Protein AF-F8GJH0-F1 (afdb_monomer_lite)

Structure (mmCIF, N/CA/C/O backbone):
data_AF-F8GJH0-F1
#
_entry.id   AF-F8GJH0-F1
#
loop_
_atom_site.group_PDB
_atom_site.id
_atom_site.type_symbol
_atom_site.label_atom_id
_atom_site.label_alt_id
_atom_site.label_comp_id
_atom_site.label_asym_id
_atom_site.label_entity_id
_atom_site.label_seq_id
_atom_site.pdbx_PDB_ins_code
_atom_site.Cartn_x
_atom_site.Cartn_y
_atom_site.Cartn_z
_atom_site.occupancy
_atom_site.B_iso_or_equiv
_atom_site.auth_seq_id
_atom_site.auth_comp_id
_atom_site.auth_asym_id
_atom_site.auth_atom_id
_atom_site.pdbx_PDB_model_num
ATOM 1 N N . MET A 1 1 ? 33.655 7.770 -16.791 1.00 30.62 1 MET A N 1
ATOM 2 C CA . MET A 1 1 ? 32.862 6.689 -17.412 1.00 30.62 1 MET A CA 1
ATOM 3 C C . MET A 1 1 ? 32.419 5.791 -16.265 1.00 30.62 1 MET A C 1
ATOM 5 O O . MET A 1 1 ? 33.237 5.040 -15.758 1.00 30.62 1 MET A O 1
ATOM 9 N N . ILE A 1 2 ? 31.216 6.012 -15.728 1.00 31.22 2 ILE A N 1
ATOM 10 C CA . ILE A 1 2 ? 30.712 5.268 -14.564 1.00 31.22 2 ILE A CA 1
ATOM 11 C C . ILE A 1 2 ? 30.159 3.948 -15.093 1.00 31.22 2 ILE A C 1
ATOM 13 O O . ILE A 1 2 ? 29.339 3.955 -16.011 1.00 31.22 2 ILE A O 1
ATOM 17 N N . ALA A 1 3 ? 30.666 2.833 -14.568 1.00 32.66 3 ALA A N 1
ATOM 18 C CA . ALA A 1 3 ? 30.132 1.514 -14.852 1.00 32.66 3 ALA A CA 1
ATOM 19 C C . ALA A 1 3 ? 28.667 1.492 -14.405 1.00 32.66 3 ALA A C 1
ATOM 21 O O . ALA A 1 3 ? 28.375 1.649 -13.223 1.00 32.66 3 ALA A O 1
ATOM 22 N N . THR A 1 4 ? 27.743 1.353 -15.352 1.00 44.09 4 THR A N 1
ATOM 23 C CA . THR A 1 4 ? 26.370 0.977 -15.036 1.00 44.09 4 THR A CA 1
ATOM 24 C C . THR A 1 4 ? 26.428 -0.387 -14.369 1.00 44.09 4 THR A C 1
ATOM 26 O O . THR A 1 4 ? 26.876 -1.358 -14.980 1.00 44.09 4 THR A O 1
ATOM 29 N N . ASP A 1 5 ? 26.041 -0.434 -13.099 1.00 51.56 5 ASP A N 1
ATOM 30 C CA . ASP A 1 5 ? 25.948 -1.665 -12.331 1.00 51.56 5 ASP A CA 1
ATOM 31 C C . ASP A 1 5 ? 24.923 -2.566 -13.036 1.00 51.56 5 ASP A C 1
ATOM 33 O O . ASP A 1 5 ? 23.717 -2.288 -13.031 1.00 51.56 5 ASP A O 1
ATOM 37 N N . LYS A 1 6 ? 25.421 -3.564 -13.780 1.00 57.12 6 LYS A N 1
ATOM 38 C CA . LYS A 1 6 ? 24.658 -4.324 -14.792 1.00 57.12 6 LYS A CA 1
ATOM 39 C C . LYS A 1 6 ? 23.504 -5.143 -14.207 1.00 57.12 6 LYS A C 1
ATOM 41 O O . LYS A 1 6 ? 22.675 -5.631 -14.970 1.00 57.12 6 LYS A O 1
ATOM 46 N N . ASP A 1 7 ? 23.433 -5.232 -12.882 1.00 67.06 7 ASP A N 1
ATOM 47 C CA . ASP A 1 7 ? 22.430 -5.999 -12.149 1.00 67.06 7 ASP A CA 1
ATOM 48 C C . ASP A 1 7 ? 21.400 -5.125 -11.422 1.00 67.06 7 ASP A C 1
ATOM 50 O O . ASP A 1 7 ? 20.503 -5.658 -10.758 1.00 67.06 7 ASP A O 1
ATOM 54 N N . SER A 1 8 ? 21.495 -3.798 -11.559 1.00 72.44 8 SER A N 1
ATOM 55 C CA . SER A 1 8 ? 20.477 -2.886 -11.042 1.00 72.44 8 SER A CA 1
ATOM 56 C C . SER A 1 8 ? 19.170 -3.022 -11.827 1.00 72.44 8 SER A C 1
ATOM 58 O O . SER A 1 8 ? 19.161 -3.220 -13.044 1.00 72.44 8 SER A O 1
ATOM 60 N N . TRP A 1 9 ? 18.040 -2.947 -11.129 1.00 76.75 9 TRP A N 1
ATOM 61 C CA . TRP A 1 9 ? 16.724 -2.980 -11.754 1.00 76.75 9 TRP A CA 1
ATOM 62 C C . TRP A 1 9 ? 15.833 -1.857 -11.246 1.00 76.75 9 TRP A C 1
ATOM 64 O O . TRP A 1 9 ? 15.929 -1.400 -10.105 1.00 76.75 9 TRP A O 1
ATOM 74 N N . PHE A 1 10 ? 14.946 -1.434 -12.143 1.00 74.25 10 PHE A N 1
ATOM 75 C CA . PHE A 1 10 ? 14.013 -0.348 -11.931 1.00 74.25 10 PHE A CA 1
ATOM 76 C C . PHE A 1 10 ? 12.571 -0.868 -11.945 1.00 74.25 10 PHE A C 1
ATOM 78 O O . PHE A 1 10 ? 12.231 -1.712 -12.786 1.00 74.25 10 PHE A O 1
ATOM 85 N N . PRO A 1 11 ? 11.714 -0.368 -11.045 1.00 70.31 11 PRO A N 1
ATOM 86 C CA . PRO A 1 11 ? 10.294 -0.648 -11.078 1.00 70.31 11 PRO A CA 1
ATOM 87 C C . PRO A 1 11 ? 9.606 -0.169 -12.358 1.00 70.31 11 PRO A C 1
ATOM 89 O O . PRO A 1 11 ? 9.394 1.023 -12.558 1.00 70.31 11 PRO A O 1
ATOM 92 N N . GLY A 1 12 ? 9.217 -1.100 -13.231 1.00 74.81 12 GLY A N 1
ATOM 93 C CA . GLY A 1 12 ? 8.462 -0.781 -14.445 1.00 74.81 12 GLY A CA 1
ATOM 94 C C . GLY A 1 12 ? 6.994 -0.483 -14.143 1.00 74.81 12 GLY A C 1
ATOM 95 O O . GLY A 1 12 ? 6.140 -1.281 -14.503 1.00 74.81 12 GLY A O 1
ATOM 96 N N . PHE A 1 13 ? 6.686 0.611 -13.446 1.00 75.56 13 PHE A N 1
ATOM 97 C CA . PHE A 1 13 ? 5.300 0.965 -13.108 1.00 75.56 13 PHE A CA 1
ATOM 98 C C . PHE A 1 13 ? 4.461 1.342 -14.332 1.00 75.56 13 PHE A C 1
ATOM 100 O O . PHE A 1 13 ? 3.252 1.121 -14.345 1.00 75.56 13 PHE A O 1
ATOM 107 N N . GLU A 1 14 ? 5.112 1.891 -15.352 1.00 72.25 14 GLU A N 1
ATOM 108 C CA . GLU A 1 14 ? 4.471 2.374 -16.567 1.00 72.25 14 GLU A CA 1
ATOM 109 C C . GLU A 1 14 ? 3.838 1.242 -17.377 1.00 72.25 14 GLU A C 1
ATOM 111 O O . GLU A 1 14 ? 4.368 0.131 -17.447 1.00 72.25 14 GLU A O 1
ATOM 116 N N . PHE A 1 15 ? 2.728 1.560 -18.049 1.00 69.31 15 PHE A N 1
ATOM 117 C CA . PHE A 1 15 ? 2.056 0.673 -19.006 1.00 69.31 15 PHE A CA 1
ATOM 118 C C . PHE A 1 15 ? 1.588 -0.673 -18.421 1.00 69.31 15 PHE A C 1
ATOM 120 O O . PHE A 1 15 ? 1.336 -1.619 -19.168 1.00 69.31 15 PHE A O 1
ATOM 127 N N . GLN A 1 16 ? 1.455 -0.760 -17.094 1.00 74.50 16 GLN A N 1
ATOM 128 C CA . GLN A 1 16 ? 0.965 -1.938 -16.385 1.00 74.50 16 GLN A CA 1
ATOM 129 C C . GLN A 1 16 ? -0.226 -1.583 -15.495 1.00 74.50 16 GLN A C 1
ATOM 131 O O . GLN A 1 16 ? -0.233 -0.556 -14.819 1.00 74.50 16 GLN A O 1
ATOM 136 N N . ASP A 1 17 ? -1.209 -2.479 -15.461 1.00 81.25 17 ASP A N 1
ATOM 137 C CA . ASP A 1 17 ? -2.300 -2.425 -14.492 1.00 81.25 17 ASP A CA 1
ATOM 138 C C . ASP A 1 17 ? -1.810 -2.992 -13.156 1.00 81.25 17 ASP A C 1
ATOM 140 O O . ASP A 1 17 ? -1.402 -4.158 -13.095 1.00 81.25 17 ASP A O 1
ATOM 144 N N . TRP A 1 18 ? -1.902 -2.212 -12.079 1.00 88.12 18 TRP A N 1
ATOM 145 C CA . TRP A 1 18 ? -1.555 -2.663 -10.733 1.00 88.12 18 TRP A CA 1
ATOM 146 C C . TRP A 1 18 ? -2.785 -2.713 -9.833 1.00 88.12 18 TRP A C 1
ATOM 148 O O . TRP A 1 18 ? -3.631 -1.821 -9.844 1.00 88.12 18 TRP A O 1
ATOM 158 N N . PHE A 1 19 ? -2.862 -3.743 -8.995 1.00 91.25 19 PHE A N 1
ATOM 159 C CA . PHE A 1 19 ? -3.868 -3.845 -7.946 1.00 91.25 19 PHE A CA 1
ATOM 160 C C . PHE A 1 19 ? -3.246 -3.625 -6.587 1.00 91.25 19 PHE A C 1
ATOM 162 O O . PHE A 1 19 ? -2.266 -4.277 -6.237 1.00 91.25 19 PHE A O 1
ATOM 169 N N . TYR A 1 20 ? -3.893 -2.778 -5.802 1.00 92.75 20 TYR A N 1
ATOM 170 C CA . TYR A 1 20 ? -3.640 -2.615 -4.386 1.00 92.75 20 TYR A CA 1
ATOM 171 C C . TYR A 1 20 ? -4.645 -3.435 -3.580 1.00 92.75 20 TYR A C 1
ATOM 173 O O . TYR A 1 20 ? -5.852 -3.416 -3.845 1.00 92.75 20 TYR A O 1
ATOM 181 N N . GLN A 1 21 ? -4.157 -4.124 -2.554 1.00 92.81 21 GLN A N 1
ATOM 182 C CA . GLN A 1 21 ? -4.984 -4.693 -1.498 1.00 92.81 21 GLN A CA 1
ATOM 183 C C . GLN A 1 21 ? -4.331 -4.456 -0.148 1.00 92.81 21 GLN A C 1
ATOM 185 O O . GLN A 1 21 ? -3.115 -4.586 -0.018 1.00 92.81 21 GLN A O 1
ATOM 190 N N . SER A 1 22 ? -5.145 -4.188 0.866 1.00 90.06 22 SER A N 1
ATOM 191 C CA . SER A 1 22 ? -4.688 -4.113 2.245 1.00 90.06 22 SER A CA 1
ATOM 192 C C . SER A 1 22 ? -5.583 -4.870 3.206 1.00 90.06 22 SER A C 1
ATOM 194 O O . SER A 1 22 ? -6.766 -5.117 2.952 1.00 90.06 22 SER A O 1
ATOM 196 N N . TYR A 1 23 ? -4.982 -5.246 4.325 1.00 88.00 23 TYR A N 1
ATOM 197 C CA . TYR A 1 23 ? -5.589 -6.009 5.399 1.00 88.00 23 TYR A CA 1
ATOM 198 C C . TYR A 1 23 ? -5.284 -5.311 6.711 1.00 88.00 23 TYR A C 1
ATOM 200 O O . TYR A 1 23 ? -4.155 -4.886 6.922 1.00 88.00 23 TYR A O 1
ATOM 208 N N . LEU A 1 24 ? -6.274 -5.202 7.586 1.00 84.94 24 LEU A N 1
ATOM 209 C CA . LEU A 1 24 ? -6.119 -4.628 8.914 1.00 84.94 24 LEU A CA 1
ATOM 210 C C . LEU A 1 24 ? -6.025 -5.762 9.928 1.00 84.94 24 LEU A C 1
ATOM 212 O O . LEU A 1 24 ? -6.934 -6.594 9.983 1.00 84.94 24 LEU A O 1
ATOM 216 N N . VAL A 1 25 ? -4.949 -5.780 10.711 1.00 83.00 25 VAL A N 1
ATOM 217 C CA . VAL A 1 25 ? -4.801 -6.686 11.854 1.00 83.00 25 VAL A CA 1
ATOM 218 C C . VAL A 1 25 ? -5.525 -6.060 13.045 1.00 83.00 25 VAL A C 1
ATOM 220 O O . VAL A 1 25 ? -5.274 -4.903 13.384 1.00 83.00 25 VAL A O 1
ATOM 223 N N . LEU A 1 26 ? -6.464 -6.801 13.627 1.00 80.88 26 LEU A N 1
ATOM 224 C CA . LEU A 1 26 ? -7.375 -6.352 14.680 1.00 80.88 26 LEU A CA 1
ATOM 225 C C . LEU A 1 26 ? -7.376 -7.371 15.826 1.00 80.88 26 LEU A C 1
ATOM 227 O O . LEU A 1 26 ? -8.372 -8.077 15.988 1.00 80.88 26 LEU A O 1
ATOM 231 N N . PRO A 1 27 ? -6.270 -7.485 16.581 1.00 80.12 27 PRO A N 1
ATOM 232 C CA . PRO A 1 27 ? -6.180 -8.484 17.628 1.00 80.12 27 PRO A CA 1
ATOM 233 C C . PRO A 1 27 ? -7.164 -8.167 18.762 1.00 80.12 27 PRO A C 1
ATOM 235 O O . PRO A 1 27 ? -7.271 -7.010 19.183 1.00 80.12 27 PRO A O 1
ATOM 238 N N . THR A 1 28 ? -7.872 -9.174 19.276 1.00 84.94 28 THR A N 1
ATOM 239 C CA . THR A 1 28 ? -8.573 -9.037 20.567 1.00 84.94 28 THR A CA 1
ATOM 240 C C . THR A 1 28 ? -7.557 -9.022 21.718 1.00 84.94 28 THR A C 1
ATOM 242 O O . THR A 1 28 ? -6.428 -9.475 21.523 1.00 84.94 28 THR A O 1
ATOM 245 N N . PRO A 1 29 ? -7.906 -8.535 22.925 1.00 87.31 29 PRO A N 1
ATOM 246 C CA . PRO A 1 29 ? -7.006 -8.621 24.079 1.00 87.31 29 PRO A CA 1
ATOM 247 C C . PRO A 1 29 ? -6.499 -10.048 24.329 1.00 87.31 29 PRO A C 1
ATOM 249 O O . PRO A 1 29 ? -5.315 -10.251 24.569 1.00 87.31 29 PRO A O 1
ATOM 252 N N . GLU A 1 30 ? -7.370 -11.044 24.163 1.00 91.00 30 GLU A N 1
ATOM 253 C CA . GLU A 1 30 ? -7.012 -12.455 24.302 1.00 91.00 30 GLU A CA 1
ATOM 254 C C . GLU A 1 30 ? -6.018 -12.913 23.226 1.00 91.00 30 GLU A C 1
ATOM 256 O O . GLU A 1 30 ? -5.118 -13.689 23.527 1.00 91.00 30 GLU A O 1
ATOM 261 N N . GLU A 1 31 ? -6.149 -12.428 21.985 1.00 89.81 31 GLU A N 1
ATOM 262 C CA . GLU A 1 31 ? -5.203 -12.725 20.898 1.00 89.81 31 GLU A CA 1
ATOM 263 C C . GLU A 1 31 ? -3.844 -12.030 21.097 1.00 89.81 31 GLU A C 1
ATOM 265 O O . GLU A 1 31 ? -2.825 -12.555 20.650 1.00 89.81 31 GLU A O 1
ATOM 270 N N . VAL A 1 32 ? -3.807 -10.863 21.757 1.00 86.62 32 VAL A N 1
ATOM 271 C CA . VAL A 1 32 ? -2.554 -10.168 22.115 1.00 86.62 32 VAL A CA 1
ATOM 272 C C . VAL A 1 32 ? -1.789 -10.924 23.199 1.00 86.62 32 VAL A C 1
ATOM 274 O O . VAL A 1 32 ? -0.563 -11.012 23.127 1.00 86.62 32 VAL A O 1
ATOM 277 N N . ASP A 1 33 ? -2.504 -11.457 24.189 1.00 91.44 33 ASP A N 1
ATOM 278 C CA . ASP A 1 33 ? -1.914 -12.147 25.339 1.00 91.44 33 ASP A CA 1
ATOM 279 C C . ASP A 1 33 ? -1.540 -13.617 25.044 1.00 91.44 33 ASP A C 1
ATOM 281 O O . ASP A 1 33 ? -0.887 -14.269 25.867 1.00 91.44 33 ASP A O 1
ATOM 285 N N . ASP A 1 34 ? -1.938 -14.161 23.886 1.00 92.75 34 ASP A N 1
ATOM 286 C CA . ASP A 1 34 ? -1.623 -15.537 23.488 1.00 92.75 34 ASP A CA 1
ATOM 287 C C . ASP A 1 34 ? -0.153 -15.696 23.043 1.00 92.75 34 ASP A C 1
ATOM 289 O O . ASP A 1 34 ? 0.594 -14.752 22.772 1.00 92.75 34 ASP A O 1
ATOM 293 N N . LEU A 1 35 ? 0.298 -16.947 22.978 1.00 94.44 35 LEU A N 1
ATOM 294 C CA . LEU A 1 35 ? 1.659 -17.296 22.600 1.00 94.44 35 LEU A CA 1
ATOM 295 C C . LEU A 1 35 ? 1.948 -16.957 21.122 1.00 94.44 35 LEU A C 1
ATOM 297 O O . LEU A 1 35 ? 1.075 -17.087 20.259 1.00 94.44 35 LEU A O 1
ATOM 301 N N . PRO A 1 36 ? 3.205 -16.627 20.773 1.00 93.31 36 PRO A N 1
ATOM 302 C CA . PRO A 1 36 ? 3.605 -16.436 19.382 1.00 93.31 36 PRO A 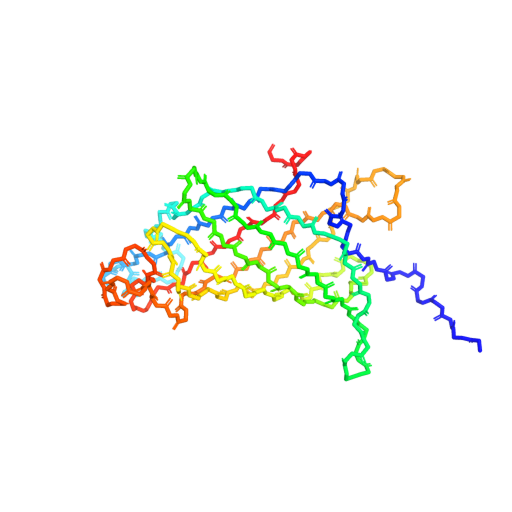CA 1
ATOM 303 C C . PRO A 1 36 ? 3.251 -17.629 18.479 1.00 93.31 36 PRO A C 1
ATOM 305 O O . PRO A 1 36 ? 3.391 -18.790 18.864 1.00 93.31 36 PRO A O 1
ATOM 308 N N . GLY A 1 37 ? 2.838 -17.336 17.243 1.00 89.94 37 GLY A N 1
ATOM 309 C CA . GLY A 1 37 ? 2.435 -18.343 16.251 1.00 89.94 37 GLY A CA 1
ATOM 310 C C . GLY A 1 37 ? 0.947 -18.703 16.279 1.00 89.94 37 GLY A C 1
ATOM 311 O O . GLY A 1 37 ? 0.501 -19.523 15.475 1.00 89.94 37 GLY A O 1
ATOM 312 N N . LYS A 1 38 ? 0.173 -18.087 17.175 1.00 93.06 38 LYS A N 1
ATOM 313 C CA . LYS A 1 38 ? -1.287 -18.180 17.209 1.00 93.06 38 LYS A CA 1
ATOM 314 C C . LYS A 1 38 ? -1.915 -17.263 16.165 1.00 93.06 38 LYS A C 1
ATOM 316 O O . LYS A 1 38 ? -1.297 -16.309 15.693 1.00 93.06 38 LYS A O 1
ATOM 321 N N . ALA A 1 39 ? -3.125 -17.618 15.744 1.00 90.56 39 ALA A N 1
ATOM 322 C CA . ALA A 1 39 ? -3.854 -16.826 14.768 1.00 90.56 39 ALA A CA 1
ATOM 323 C C . ALA A 1 39 ? -4.250 -15.480 15.383 1.00 90.56 39 ALA A C 1
ATOM 325 O O . ALA A 1 39 ? -4.622 -15.419 16.549 1.00 90.56 39 ALA A O 1
ATOM 326 N N . VAL A 1 40 ? -4.194 -14.430 14.569 1.00 87.56 40 VAL A N 1
ATOM 327 C CA . VAL A 1 40 ? -4.698 -13.102 14.916 1.00 87.56 40 VAL A CA 1
ATOM 328 C C . VAL A 1 40 ? -5.763 -12.729 13.904 1.00 87.56 40 VAL A C 1
ATOM 330 O O . VAL A 1 40 ? -5.590 -12.956 12.699 1.00 87.56 40 VAL A O 1
ATOM 333 N N . THR A 1 41 ? -6.856 -12.140 14.378 1.00 86.38 41 THR A N 1
ATOM 334 C CA . THR A 1 41 ? -7.927 -11.694 13.500 1.00 86.38 41 THR A CA 1
ATOM 335 C C . THR A 1 41 ? -7.433 -10.594 12.556 1.00 86.38 41 THR A C 1
ATOM 337 O O . THR A 1 41 ? -6.892 -9.563 12.960 1.00 86.38 41 THR A O 1
ATOM 340 N N . ALA A 1 42 ? -7.651 -10.799 11.257 1.00 86.31 42 ALA A N 1
ATOM 341 C CA . ALA A 1 42 ? -7.386 -9.810 10.224 1.00 86.31 42 ALA A CA 1
ATOM 342 C C . ALA A 1 42 ? -8.574 -9.712 9.265 1.00 86.31 42 ALA A C 1
ATOM 344 O O . ALA A 1 42 ? -9.208 -10.712 8.926 1.00 86.31 42 ALA A O 1
ATOM 345 N N . ARG A 1 43 ? -8.863 -8.501 8.785 1.00 84.88 43 ARG A N 1
ATOM 346 C CA . ARG A 1 43 ? -9.912 -8.258 7.784 1.00 84.88 43 ARG A CA 1
ATOM 347 C C . ARG A 1 43 ? -9.341 -7.573 6.558 1.00 84.88 43 ARG A C 1
ATOM 349 O O . ARG A 1 43 ? -8.461 -6.726 6.678 1.00 84.88 43 ARG A O 1
ATOM 356 N N . LYS A 1 44 ? -9.883 -7.876 5.377 1.00 85.12 44 LYS A N 1
ATOM 357 C CA . LYS A 1 44 ? -9.614 -7.067 4.182 1.00 85.12 44 LYS A CA 1
ATOM 358 C C . LYS A 1 44 ? -10.096 -5.644 4.446 1.00 85.12 44 LYS A C 1
ATOM 360 O O . LYS A 1 44 ? -11.240 -5.452 4.851 1.00 85.12 44 LYS A O 1
ATOM 365 N N . TRP A 1 45 ? -9.211 -4.678 4.252 1.00 83.12 45 TRP A N 1
ATOM 366 C CA . TRP A 1 45 ? -9.475 -3.283 4.571 1.00 83.12 45 TRP A CA 1
ATOM 367 C C . TRP A 1 45 ? -9.812 -2.480 3.326 1.00 83.12 45 TRP A C 1
ATOM 369 O O . TRP A 1 45 ? -10.854 -1.833 3.287 1.00 83.12 45 TRP A O 1
ATOM 379 N N . ALA A 1 46 ? -8.982 -2.580 2.289 1.00 86.19 46 ALA A N 1
ATOM 380 C CA . ALA A 1 46 ? -9.231 -1.897 1.033 1.00 86.19 46 ALA A CA 1
ATOM 381 C C . ALA A 1 46 ? -8.718 -2.705 -0.163 1.00 86.19 46 ALA A C 1
ATOM 383 O O . ALA A 1 46 ? -7.804 -3.526 -0.053 1.00 86.19 46 ALA A O 1
ATOM 384 N N . ARG A 1 47 ? -9.336 -2.476 -1.322 1.00 90.62 47 ARG A N 1
ATOM 385 C CA . ARG A 1 47 ? -8.902 -2.991 -2.621 1.00 90.62 47 ARG A CA 1
ATOM 386 C C . ARG A 1 47 ? -9.143 -1.916 -3.667 1.00 90.62 47 ARG A C 1
ATOM 388 O O . ARG A 1 47 ? -10.243 -1.378 -3.716 1.00 90.62 47 ARG A O 1
ATOM 395 N N . GLY A 1 48 ? -8.143 -1.656 -4.495 1.00 91.88 48 GLY A N 1
ATOM 396 C CA . GLY A 1 48 ? -8.228 -0.646 -5.539 1.00 91.88 48 GLY A CA 1
ATOM 397 C C . GLY A 1 48 ? -7.246 -0.892 -6.674 1.00 91.88 48 GLY A C 1
ATOM 398 O O . GLY A 1 48 ? -6.451 -1.836 -6.645 1.00 91.88 48 GLY A O 1
ATOM 399 N N . GLU A 1 49 ? -7.321 -0.030 -7.671 1.00 93.62 49 GLU A N 1
ATOM 400 C CA . GLU A 1 49 ? -6.383 0.056 -8.779 1.00 93.62 49 GLU A CA 1
ATOM 401 C C . GLU A 1 49 ? -5.306 1.080 -8.430 1.00 93.62 49 GLU A C 1
ATOM 403 O O . GLU A 1 49 ? -5.607 2.198 -8.008 1.00 93.62 49 GLU A O 1
ATOM 408 N N . PHE A 1 50 ? -4.046 0.680 -8.580 1.00 91.75 50 PHE A N 1
ATOM 409 C CA . PHE A 1 50 ? -2.903 1.564 -8.439 1.00 91.75 50 PHE A CA 1
ATOM 410 C C . PHE A 1 50 ? -2.444 1.984 -9.828 1.00 91.75 50 PHE A C 1
ATOM 412 O O . PHE A 1 50 ? -2.040 1.161 -10.645 1.00 91.75 50 PHE A O 1
ATOM 419 N N . ILE A 1 51 ? -2.569 3.271 -10.115 1.00 90.25 51 ILE A N 1
ATOM 420 C CA . ILE A 1 51 ? -2.325 3.825 -11.440 1.00 90.25 51 ILE A CA 1
ATOM 421 C C . ILE A 1 51 ? -1.168 4.797 -11.302 1.00 90.25 51 ILE A C 1
ATOM 423 O O . ILE A 1 51 ? -1.270 5.797 -10.595 1.00 90.25 51 ILE A O 1
ATOM 427 N N . CYS A 1 52 ? -0.069 4.494 -11.974 1.00 84.62 52 CYS A N 1
ATOM 428 C CA . CYS A 1 52 ? 1.185 5.214 -11.837 1.00 84.62 52 CYS A CA 1
ATOM 429 C C . CYS A 1 52 ? 1.566 5.917 -13.130 1.00 84.62 52 CYS A C 1
ATOM 431 O O . CYS A 1 52 ? 1.329 5.396 -14.222 1.00 84.62 52 CYS A O 1
ATOM 433 N N . GLY A 1 53 ? 2.197 7.080 -12.990 1.00 80.69 53 GLY A N 1
ATOM 434 C CA . GLY A 1 53 ? 2.917 7.712 -14.083 1.00 80.69 53 GLY A CA 1
ATOM 435 C C . GLY A 1 53 ? 4.304 7.103 -14.298 1.00 80.69 53 GLY A C 1
ATOM 436 O O . GLY A 1 53 ? 4.645 6.037 -13.775 1.00 80.69 53 GLY A O 1
ATOM 437 N N . GLN A 1 54 ? 5.117 7.836 -15.053 1.00 79.81 54 GLN A N 1
ATOM 438 C CA . GLN A 1 54 ? 6.530 7.538 -15.222 1.00 79.81 54 GLN A CA 1
ATOM 439 C C . GLN A 1 54 ? 7.272 7.693 -13.904 1.00 79.81 54 GLN A C 1
ATOM 441 O O . GLN A 1 54 ? 7.142 8.711 -13.225 1.00 79.81 54 GLN A O 1
ATOM 446 N N . ALA A 1 55 ? 8.072 6.692 -13.554 1.00 80.75 55 ALA A N 1
ATOM 447 C CA . ALA A 1 55 ? 8.999 6.831 -12.451 1.00 80.75 55 ALA A CA 1
ATOM 448 C C . ALA A 1 55 ? 10.301 7.470 -12.963 1.00 80.75 55 ALA A C 1
ATOM 450 O O . ALA A 1 55 ? 10.863 7.063 -13.982 1.00 80.75 55 ALA A O 1
ATOM 451 N N . PHE A 1 56 ? 10.779 8.481 -12.245 1.00 79.38 56 PHE A N 1
ATOM 452 C CA . PHE A 1 56 ? 11.968 9.255 -12.587 1.00 79.38 56 PHE A CA 1
ATOM 453 C C . PHE A 1 56 ? 13.084 8.948 -11.601 1.00 79.38 56 PHE A C 1
ATOM 455 O O . PHE A 1 56 ? 12.834 8.765 -10.409 1.00 79.38 56 PHE A O 1
ATOM 462 N N . ARG A 1 57 ? 14.332 8.917 -12.079 1.00 77.88 57 ARG A N 1
ATOM 463 C CA . ARG A 1 57 ? 15.489 8.762 -11.194 1.00 77.88 57 ARG A CA 1
ATOM 464 C C . ARG A 1 57 ? 15.525 9.934 -10.215 1.00 77.88 57 ARG A C 1
ATOM 466 O O . ARG A 1 57 ? 15.522 11.090 -10.634 1.00 77.88 57 ARG A O 1
ATOM 473 N N . SER A 1 58 ? 15.563 9.628 -8.925 1.00 74.75 58 SER A N 1
ATOM 474 C CA . SER A 1 58 ? 15.744 10.645 -7.899 1.00 74.75 58 SER A CA 1
ATOM 475 C C . SER A 1 58 ? 17.213 11.044 -7.863 1.00 74.75 58 SER A C 1
ATOM 477 O O . SER A 1 58 ? 18.084 10.185 -7.764 1.00 74.75 58 SER A O 1
ATOM 479 N N . THR A 1 59 ? 17.491 12.342 -7.938 1.00 64.75 59 THR A N 1
ATOM 480 C CA . THR A 1 59 ? 18.821 12.911 -7.662 1.00 64.75 59 THR A CA 1
ATOM 481 C C . THR A 1 59 ? 18.880 13.551 -6.276 1.00 64.75 59 THR A C 1
ATOM 483 O O . THR A 1 59 ? 19.815 14.283 -5.964 1.00 64.75 59 THR A O 1
ATOM 486 N N . VAL A 1 60 ? 17.855 13.337 -5.445 1.00 54.94 60 VAL A N 1
ATOM 487 C CA . VAL A 1 60 ? 17.799 13.902 -4.098 1.00 54.94 60 VAL A CA 1
ATOM 488 C C . VAL A 1 60 ? 18.720 13.078 -3.191 1.00 54.94 60 VAL A C 1
ATOM 490 O O . VAL A 1 60 ? 18.509 11.880 -3.014 1.00 54.94 60 VAL A O 1
ATOM 493 N N . ASN A 1 61 ? 19.727 13.741 -2.614 1.00 53.12 61 ASN A N 1
ATOM 494 C CA . ASN A 1 61 ? 20.691 13.223 -1.629 1.00 53.12 61 ASN A CA 1
ATOM 495 C C . ASN A 1 61 ? 21.691 12.148 -2.112 1.00 53.12 61 ASN A C 1
ATOM 497 O O . ASN A 1 61 ? 22.057 11.286 -1.316 1.00 53.12 61 ASN A O 1
ATOM 501 N N . ASP A 1 62 ? 22.145 12.179 -3.373 1.00 53.53 62 ASP A N 1
ATOM 502 C CA . ASP A 1 62 ? 23.173 11.256 -3.918 1.00 53.53 62 ASP A CA 1
ATOM 503 C C . ASP A 1 62 ? 22.858 9.750 -3.756 1.00 53.53 62 ASP A C 1
ATOM 505 O O . ASP A 1 62 ? 23.725 8.892 -3.924 1.00 53.53 62 ASP A O 1
ATOM 509 N N . SER A 1 63 ? 21.604 9.406 -3.456 1.00 59.28 63 SER A N 1
ATOM 510 C CA . SER A 1 63 ? 21.144 8.023 -3.356 1.00 59.28 63 SER A CA 1
ATOM 511 C C . SER A 1 63 ? 20.514 7.579 -4.673 1.00 59.28 63 SER A C 1
ATOM 513 O O . SER A 1 63 ? 19.605 8.236 -5.182 1.00 59.28 63 SER A O 1
ATOM 515 N N . ASP A 1 64 ? 20.981 6.455 -5.215 1.00 74.94 64 ASP A N 1
ATOM 516 C CA . ASP A 1 64 ? 20.395 5.829 -6.398 1.00 74.94 64 ASP A CA 1
ATOM 517 C C . ASP A 1 64 ? 18.970 5.337 -6.088 1.00 74.94 64 ASP A C 1
ATOM 519 O O . ASP A 1 64 ? 18.756 4.310 -5.439 1.00 74.94 64 ASP A O 1
ATOM 523 N N . GLY A 1 65 ? 17.971 6.084 -6.556 1.00 84.75 65 GLY A N 1
ATOM 524 C CA . GLY A 1 65 ? 16.566 5.778 -6.311 1.00 84.75 65 GLY A CA 1
ATOM 525 C C . GLY A 1 65 ? 15.633 6.353 -7.365 1.00 84.75 65 GLY A C 1
ATOM 526 O O . GLY A 1 65 ? 16.057 6.825 -8.423 1.00 84.75 65 GLY A O 1
ATOM 527 N N . TYR A 1 66 ? 14.341 6.314 -7.071 1.00 86.38 66 TYR A N 1
ATOM 528 C CA . TYR A 1 66 ? 13.293 6.814 -7.946 1.00 86.38 66 TYR A CA 1
ATOM 529 C C . TYR A 1 66 ? 12.198 7.525 -7.169 1.00 86.38 66 TYR A C 1
ATOM 531 O O . TYR A 1 66 ? 11.985 7.263 -5.985 1.00 86.38 66 TYR A O 1
ATOM 539 N N . VAL A 1 67 ? 11.496 8.403 -7.874 1.00 89.88 67 VAL A N 1
ATOM 540 C CA . VAL A 1 67 ? 10.227 8.988 -7.452 1.00 89.88 67 VAL A CA 1
ATOM 541 C C . VAL A 1 67 ? 9.171 8.715 -8.511 1.00 89.88 67 VAL A C 1
ATOM 543 O O . VAL A 1 67 ? 9.491 8.651 -9.700 1.00 89.88 67 VAL A O 1
ATOM 546 N N . LEU A 1 68 ? 7.922 8.544 -8.093 1.00 89.25 68 LEU A N 1
ATOM 547 C CA . LEU A 1 68 ? 6.787 8.548 -9.009 1.00 89.25 68 LEU A CA 1
ATOM 548 C C . LEU A 1 68 ? 5.557 9.144 -8.347 1.00 89.25 68 LEU A C 1
ATOM 550 O O . LEU A 1 68 ? 5.365 9.002 -7.141 1.00 89.25 68 LEU A O 1
ATOM 554 N N . ASP A 1 69 ? 4.695 9.716 -9.169 1.00 92.06 69 ASP A N 1
ATOM 555 C CA . ASP A 1 69 ? 3.353 10.090 -8.758 1.00 92.06 69 ASP A CA 1
ATOM 556 C C . ASP A 1 69 ? 2.335 9.131 -9.379 1.00 92.06 69 ASP A C 1
ATOM 558 O O . ASP A 1 69 ? 2.546 8.526 -10.439 1.00 92.06 69 ASP A O 1
ATOM 562 N N . GLY A 1 70 ? 1.214 8.966 -8.695 1.00 92.44 70 GLY A N 1
ATOM 563 C CA . GLY A 1 70 ? 0.146 8.076 -9.100 1.00 92.44 70 GLY A CA 1
ATOM 564 C C . GLY A 1 70 ? -1.135 8.334 -8.327 1.00 92.44 70 GLY A C 1
ATOM 565 O O . GLY A 1 70 ? -1.287 9.327 -7.619 1.00 92.44 70 GLY A O 1
ATOM 566 N N . ARG A 1 71 ? -2.071 7.406 -8.465 1.00 93.62 71 ARG A N 1
ATOM 567 C CA . ARG A 1 71 ? -3.348 7.415 -7.763 1.00 93.62 71 ARG A CA 1
ATOM 568 C C . ARG A 1 71 ? -3.750 6.009 -7.349 1.00 93.62 71 ARG A C 1
ATOM 570 O O . ARG A 1 71 ? -3.457 5.039 -8.050 1.00 93.62 71 ARG A O 1
ATOM 577 N N . LEU A 1 72 ? -4.447 5.910 -6.225 1.00 92.69 72 LEU A N 1
ATOM 578 C CA . LEU A 1 72 ? -5.147 4.706 -5.790 1.00 92.69 72 LEU A CA 1
ATOM 579 C C . LEU A 1 72 ? -6.647 4.948 -5.899 1.00 92.69 72 LEU A C 1
ATOM 581 O O . LEU A 1 72 ? -7.185 5.763 -5.155 1.00 92.69 72 LEU A O 1
ATOM 585 N N . SER A 1 73 ? -7.308 4.227 -6.801 1.00 92.62 73 SER A N 1
ATOM 586 C CA . SER A 1 73 ? -8.755 4.314 -7.013 1.00 92.62 73 SER A CA 1
ATOM 587 C C . SER A 1 73 ? -9.440 3.067 -6.460 1.00 92.62 73 SER A C 1
ATOM 589 O O . SER A 1 73 ? -9.099 1.950 -6.846 1.00 92.62 73 SER A O 1
ATOM 591 N N . PHE A 1 74 ? -10.383 3.229 -5.531 1.00 89.12 74 PHE A N 1
ATOM 592 C CA . PHE A 1 74 ? -11.026 2.098 -4.843 1.00 89.12 74 PHE A CA 1
ATOM 593 C C . PHE A 1 74 ? -12.423 1.813 -5.392 1.00 89.12 74 PHE A C 1
ATOM 595 O O . PHE A 1 74 ? -12.754 0.683 -5.745 1.00 89.12 74 PHE A O 1
ATOM 602 N N . PHE A 1 75 ? -13.246 2.853 -5.443 1.00 84.62 75 PHE A N 1
ATOM 603 C CA . PHE A 1 75 ? -14.596 2.864 -5.991 1.00 84.62 75 PHE A CA 1
ATOM 604 C C . PHE A 1 75 ? -14.953 4.313 -6.353 1.00 84.62 75 PHE A C 1
ATOM 606 O O . PHE A 1 75 ? -14.247 5.227 -5.920 1.00 84.62 75 PHE A O 1
ATOM 613 N N . PRO A 1 76 ? -16.014 4.556 -7.146 1.00 86.50 76 PRO A N 1
ATOM 614 C CA . PRO A 1 76 ? -16.370 5.912 -7.555 1.00 86.50 76 PRO A CA 1
ATOM 615 C C . PRO A 1 76 ? -16.496 6.861 -6.357 1.00 86.50 76 PRO A C 1
ATOM 617 O O . PRO A 1 76 ? -17.251 6.581 -5.424 1.00 86.50 76 PRO A O 1
ATOM 620 N N . GLY A 1 77 ? -15.754 7.971 -6.385 1.00 82.75 77 GLY A N 1
ATOM 621 C CA . GLY A 1 77 ? -15.740 8.962 -5.311 1.00 82.75 77 GLY A CA 1
ATOM 622 C C . GLY A 1 77 ? -14.777 8.663 -4.157 1.00 82.75 77 GLY A C 1
ATOM 623 O O . GLY A 1 77 ? -14.850 9.360 -3.149 1.00 82.75 77 GLY A O 1
ATOM 624 N N . VAL A 1 78 ? -13.914 7.641 -4.253 1.00 86.31 78 VAL A N 1
ATOM 625 C CA . VAL A 1 78 ? -12.844 7.365 -3.278 1.00 86.31 78 VAL A CA 1
ATOM 626 C C . VAL A 1 78 ? -11.523 7.122 -3.995 1.00 86.31 78 VAL A C 1
ATOM 628 O O . VAL A 1 78 ? -11.260 6.040 -4.535 1.00 86.31 78 VAL A O 1
ATOM 631 N N . GLU A 1 79 ? -10.680 8.150 -3.945 1.00 91.38 79 GLU A N 1
ATOM 632 C CA . GLU A 1 79 ? -9.363 8.185 -4.565 1.00 91.38 79 GLU A CA 1
ATOM 633 C C . GLU A 1 79 ? -8.327 8.805 -3.616 1.00 91.38 79 GLU A C 1
ATOM 635 O O . GLU A 1 79 ? -8.610 9.761 -2.883 1.00 91.38 79 GLU A O 1
ATOM 640 N N . LEU A 1 80 ? -7.107 8.265 -3.658 1.00 92.44 80 LEU A N 1
ATOM 641 C CA . LEU A 1 80 ? -5.926 8.878 -3.060 1.00 92.44 80 LEU A CA 1
ATOM 642 C C . LEU A 1 80 ? -4.968 9.319 -4.168 1.00 92.44 80 LEU A C 1
ATOM 644 O O . LEU A 1 80 ? -4.629 8.516 -5.036 1.00 92.44 80 LEU A O 1
ATOM 648 N N . SER A 1 81 ? -4.469 10.548 -4.083 1.00 95.00 81 SER A N 1
ATOM 649 C CA . SER A 1 81 ? -3.255 10.958 -4.791 1.00 95.00 81 SER A CA 1
ATOM 650 C C . SER A 1 81 ? -2.051 10.347 -4.082 1.00 95.00 81 SER A C 1
ATOM 652 O O . SER A 1 81 ? -1.966 10.423 -2.857 1.00 95.00 81 SER A O 1
ATOM 654 N N . VAL A 1 82 ? -1.143 9.709 -4.818 1.00 94.50 82 VAL A N 1
ATOM 655 C CA . VAL A 1 82 ? -0.013 8.968 -4.250 1.00 94.50 82 VAL A CA 1
ATOM 656 C C . VAL A 1 82 ? 1.296 9.530 -4.770 1.00 94.50 82 VAL A C 1
ATOM 658 O O . VAL A 1 82 ? 1.493 9.601 -5.978 1.00 94.50 82 VAL A O 1
ATOM 661 N N . SER A 1 83 ? 2.215 9.839 -3.861 1.00 94.69 83 SER A N 1
ATOM 662 C CA . SER A 1 83 ? 3.613 10.115 -4.193 1.00 94.69 83 SER A CA 1
ATOM 663 C C . SER A 1 83 ? 4.496 9.024 -3.602 1.00 94.69 83 SER A C 1
ATOM 665 O O . SER A 1 83 ? 4.353 8.659 -2.434 1.00 94.69 83 SER A O 1
ATOM 667 N N . VAL A 1 84 ? 5.381 8.465 -4.417 1.00 92.44 84 VAL A N 1
ATOM 668 C CA . VAL A 1 84 ? 6.237 7.327 -4.083 1.00 92.44 84 VAL A CA 1
ATOM 669 C C . VAL A 1 84 ? 7.689 7.745 -4.190 1.00 92.44 84 VAL A C 1
ATOM 671 O O . VAL A 1 84 ? 8.084 8.458 -5.112 1.00 92.44 84 VAL A O 1
ATOM 674 N N . LYS A 1 85 ? 8.505 7.191 -3.304 1.00 91.88 85 LYS A N 1
ATOM 675 C CA . LYS A 1 85 ? 9.954 7.123 -3.439 1.00 91.88 85 LYS A CA 1
ATOM 676 C C . LYS A 1 85 ? 10.426 5.694 -3.181 1.00 91.88 85 LYS A C 1
ATOM 678 O O . LYS A 1 85 ? 9.861 4.974 -2.358 1.00 91.88 85 LYS A O 1
ATOM 683 N N . GLY A 1 86 ? 11.484 5.276 -3.853 1.00 89.75 86 GLY A N 1
ATOM 684 C CA . GLY A 1 86 ? 12.083 3.975 -3.591 1.00 89.75 86 GLY A CA 1
ATOM 685 C C . GLY A 1 86 ? 13.532 3.894 -4.031 1.00 89.75 86 GLY A C 1
ATOM 686 O O . GLY A 1 86 ? 14.043 4.772 -4.726 1.00 89.75 86 GLY A O 1
ATOM 687 N N . ALA A 1 87 ? 14.197 2.829 -3.601 1.00 88.69 87 ALA A N 1
ATOM 688 C CA . ALA A 1 87 ? 15.567 2.532 -3.997 1.00 88.69 87 ALA A CA 1
ATOM 689 C C . ALA A 1 87 ? 15.590 1.725 -5.302 1.00 88.69 87 ALA A C 1
ATOM 691 O O . ALA A 1 87 ? 14.645 0.992 -5.605 1.00 88.69 87 ALA A O 1
ATOM 692 N N . LEU A 1 88 ? 16.685 1.810 -6.057 1.00 84.19 88 LEU A N 1
ATOM 693 C CA . LEU A 1 88 ? 16.937 0.826 -7.110 1.00 84.19 88 LEU A CA 1
ATOM 694 C C . LEU A 1 88 ? 17.207 -0.538 -6.474 1.00 84.19 88 LEU A C 1
ATOM 696 O O . LEU A 1 88 ? 17.890 -0.640 -5.454 1.00 84.19 88 LEU A O 1
ATOM 700 N N . GLY A 1 89 ? 16.669 -1.595 -7.070 1.00 80.56 89 GLY A N 1
ATOM 701 C CA . GLY A 1 89 ? 17.006 -2.944 -6.641 1.00 80.56 89 GLY A CA 1
ATOM 702 C C . GLY A 1 89 ? 18.262 -3.455 -7.327 1.00 80.56 89 GLY A C 1
ATOM 703 O O . GLY A 1 89 ? 18.694 -2.910 -8.339 1.00 80.56 89 GLY A O 1
ATOM 704 N N . SER A 1 90 ? 18.842 -4.525 -6.786 1.00 81.94 90 SER A N 1
ATOM 705 C CA . SER A 1 90 ? 20.034 -5.168 -7.343 1.00 81.94 90 SER A CA 1
ATOM 706 C C . SER A 1 90 ? 19.887 -6.686 -7.319 1.00 81.94 90 SER A C 1
ATOM 708 O O . SER A 1 90 ? 19.492 -7.270 -6.305 1.00 81.94 90 SER A O 1
ATOM 710 N N . GLY A 1 91 ? 20.159 -7.342 -8.449 1.00 80.56 91 GLY A N 1
ATOM 711 C CA . GLY A 1 91 ? 20.051 -8.793 -8.571 1.00 80.56 91 GLY A CA 1
ATOM 712 C C . GLY A 1 91 ? 18.654 -9.281 -8.182 1.00 80.56 91 GLY A C 1
ATOM 713 O O . GLY A 1 91 ? 17.661 -8.801 -8.720 1.00 80.56 91 GLY A O 1
ATOM 714 N N . LYS A 1 92 ? 18.555 -10.228 -7.245 1.00 79.69 92 LYS A N 1
ATOM 715 C CA . LYS A 1 92 ? 17.272 -10.726 -6.705 1.00 79.69 92 LYS A CA 1
ATOM 716 C C . LYS A 1 92 ? 16.875 -10.073 -5.375 1.00 79.69 92 LYS A C 1
ATOM 718 O O . LYS A 1 92 ? 15.881 -10.473 -4.775 1.00 79.69 92 LYS A O 1
ATOM 723 N N . ASN A 1 93 ? 17.648 -9.097 -4.904 1.00 84.06 93 ASN A N 1
ATOM 724 C CA . ASN A 1 93 ? 17.411 -8.480 -3.607 1.00 84.06 93 ASN A CA 1
ATOM 725 C C . ASN A 1 93 ? 16.206 -7.538 -3.675 1.00 84.06 93 ASN A C 1
ATOM 727 O O . ASN A 1 93 ? 16.050 -6.835 -4.679 1.00 84.06 93 ASN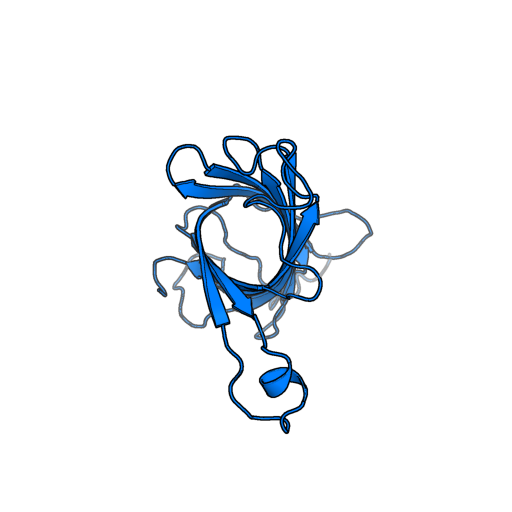 A O 1
ATOM 731 N N . PRO A 1 94 ? 15.368 -7.499 -2.626 1.00 87.06 94 PRO A N 1
ATOM 732 C CA . PRO A 1 94 ? 14.295 -6.525 -2.539 1.00 87.06 94 PRO A CA 1
ATOM 733 C C . PRO A 1 94 ? 14.845 -5.100 -2.426 1.00 87.06 94 PRO A C 1
ATOM 735 O O . PRO A 1 94 ? 15.912 -4.876 -1.854 1.00 87.06 94 PRO A O 1
ATOM 738 N N . ALA A 1 95 ? 14.082 -4.137 -2.937 1.00 88.88 95 ALA A N 1
ATOM 739 C CA . ALA A 1 95 ? 14.388 -2.713 -2.848 1.00 88.88 95 ALA A CA 1
ATOM 740 C C . ALA A 1 95 ? 13.377 -1.992 -1.955 1.00 88.88 95 ALA A C 1
ATOM 742 O O . ALA A 1 95 ? 12.217 -2.396 -1.881 1.00 88.88 95 ALA A O 1
ATOM 743 N N . GLN A 1 96 ? 13.802 -0.924 -1.283 1.00 91.81 96 GLN A N 1
ATOM 744 C CA . GLN A 1 96 ? 12.911 -0.139 -0.431 1.00 91.81 96 GLN A CA 1
ATOM 745 C C . GLN A 1 96 ? 11.823 0.558 -1.251 1.00 91.81 96 GLN A C 1
ATOM 747 O O . GLN A 1 96 ? 12.080 1.069 -2.345 1.00 91.81 96 GLN A O 1
ATOM 752 N N . PHE A 1 97 ? 10.619 0.597 -0.687 1.00 92.56 97 PHE A N 1
ATOM 753 C CA . PHE A 1 97 ? 9.457 1.285 -1.228 1.00 92.56 97 PHE A CA 1
ATOM 754 C C . PHE A 1 97 ? 8.783 2.097 -0.124 1.00 92.56 97 PHE A C 1
ATOM 756 O O . PHE A 1 97 ? 8.438 1.562 0.933 1.00 92.56 97 PHE A O 1
ATOM 763 N N . GLU A 1 98 ? 8.540 3.372 -0.392 1.00 94.25 98 GLU A N 1
ATOM 764 C CA . GLU A 1 98 ? 7.788 4.262 0.479 1.00 94.25 98 GLU A CA 1
ATOM 765 C C . GLU A 1 98 ? 6.806 5.081 -0.353 1.00 94.25 98 GLU A C 1
ATOM 767 O O . GLU A 1 98 ? 7.170 5.624 -1.391 1.00 94.25 98 GLU A O 1
ATOM 772 N N . ALA A 1 99 ? 5.569 5.209 0.112 1.00 94.00 99 ALA A N 1
ATOM 773 C CA . ALA A 1 99 ? 4.577 6.049 -0.537 1.00 94.00 99 ALA A CA 1
ATOM 774 C C . ALA A 1 99 ? 3.722 6.799 0.477 1.00 94.00 99 ALA A C 1
ATOM 776 O O . ALA A 1 99 ? 3.422 6.286 1.554 1.00 94.00 99 ALA A O 1
ATOM 777 N N . THR A 1 100 ? 3.292 7.994 0.101 1.00 95.25 100 THR A N 1
ATOM 778 C CA . THR A 1 100 ? 2.314 8.789 0.836 1.00 95.25 100 THR A CA 1
ATOM 779 C C . THR A 1 100 ? 1.070 8.928 -0.029 1.00 95.25 100 THR A C 1
ATOM 781 O O . THR A 1 100 ? 1.158 9.397 -1.161 1.00 95.25 100 THR A O 1
ATOM 784 N N . GLY A 1 101 ? -0.077 8.495 0.490 1.00 93.88 101 GLY A N 1
ATOM 785 C CA . GLY A 1 101 ? -1.385 8.641 -0.140 1.00 93.88 101 GLY A CA 1
ATOM 786 C C . GLY A 1 101 ? -2.203 9.721 0.559 1.00 93.88 101 GLY A C 1
ATOM 787 O O . GLY A 1 101 ? -2.356 9.664 1.774 1.00 93.88 101 GLY A O 1
ATOM 788 N N . ILE A 1 102 ? -2.747 10.675 -0.191 1.00 93.00 102 ILE A N 1
ATOM 789 C CA . ILE A 1 102 ? -3.599 11.753 0.319 1.00 93.00 102 ILE A CA 1
ATOM 790 C C . ILE A 1 102 ? -4.973 11.631 -0.324 1.00 93.00 102 ILE A C 1
ATOM 792 O O . ILE A 1 102 ? -5.083 11.645 -1.549 1.00 93.00 102 ILE A O 1
ATOM 796 N N . GLY A 1 103 ? -6.022 11.522 0.485 1.00 90.69 103 GLY A N 1
ATOM 797 C CA . GLY A 1 103 ? -7.381 11.440 -0.026 1.00 90.69 103 GLY A CA 1
ATOM 798 C C . GLY A 1 103 ? -7.842 12.760 -0.616 1.00 90.69 103 GLY A C 1
ATOM 799 O O . GLY A 1 103 ? -7.802 13.803 0.039 1.00 90.69 103 GLY A O 1
ATOM 800 N N . VAL A 1 104 ? -8.286 12.710 -1.869 1.00 90.06 104 VAL A N 1
ATOM 801 C CA . VAL A 1 104 ? -8.641 13.913 -2.639 1.00 90.06 104 VAL A CA 1
ATOM 802 C C . VAL A 1 104 ? -10.146 14.156 -2.687 1.00 90.06 104 VAL A C 1
ATOM 804 O O . VAL A 1 104 ? -10.588 15.301 -2.791 1.00 90.06 104 VAL A O 1
ATOM 807 N N . GLU A 1 105 ? -10.945 13.099 -2.545 1.00 84.00 105 GLU A N 1
ATOM 808 C CA . GLU A 1 105 ? -12.401 13.165 -2.629 1.00 84.00 105 GLU A CA 1
ATOM 809 C C . GLU A 1 105 ? -13.113 12.181 -1.692 1.00 84.00 105 GLU A C 1
ATOM 811 O O . GLU A 1 105 ? -12.508 11.277 -1.106 1.00 84.00 105 GLU A O 1
ATOM 816 N N . GLY A 1 106 ? -14.418 12.417 -1.533 1.00 82.56 106 GLY A N 1
ATOM 817 C CA . GLY A 1 106 ? -15.327 11.570 -0.770 1.00 82.56 106 GLY A CA 1
ATOM 818 C C . GLY A 1 106 ? -14.953 11.404 0.709 1.00 82.56 106 GLY A C 1
ATOM 819 O O . GLY A 1 106 ? -14.403 12.332 1.308 1.00 82.56 106 GLY A O 1
ATOM 820 N N . PRO A 1 107 ? -15.274 10.251 1.328 1.00 80.31 107 PRO A N 1
ATOM 821 C CA . PRO A 1 107 ? -15.058 10.013 2.758 1.00 80.31 107 PRO A CA 1
ATOM 822 C C . PRO A 1 107 ? -13.588 10.044 3.184 1.00 80.31 107 PRO A C 1
ATOM 824 O O . PRO A 1 107 ? -13.310 10.234 4.359 1.00 80.31 107 PRO A O 1
ATOM 827 N N . THR A 1 108 ? -12.648 9.875 2.253 1.00 81.81 108 THR A N 1
ATOM 828 C CA . THR A 1 108 ? -11.210 9.898 2.545 1.00 81.81 108 THR A CA 1
ATOM 829 C C . THR A 1 108 ? -10.586 11.279 2.393 1.00 81.81 108 THR A C 1
ATOM 831 O O . THR A 1 108 ? -9.389 11.415 2.618 1.00 81.81 108 THR A O 1
ATOM 834 N N . LYS A 1 109 ? -11.342 12.304 1.980 1.00 86.69 109 LYS A N 1
ATOM 835 C CA . LYS A 1 109 ? -10.782 13.629 1.703 1.00 86.69 109 LYS A CA 1
ATOM 836 C C . LYS A 1 109 ? -10.012 14.180 2.913 1.00 86.69 109 LYS A C 1
ATOM 838 O O . LYS A 1 109 ? -10.535 14.208 4.026 1.00 86.69 109 LYS A O 1
ATOM 843 N N . GLY A 1 110 ? -8.769 14.594 2.670 1.00 83.75 110 GLY A N 1
ATOM 844 C CA . GLY A 1 110 ? -7.848 15.098 3.691 1.00 83.75 110 GLY A CA 1
ATOM 845 C C . GLY A 1 110 ? -7.068 14.010 4.437 1.00 83.75 110 GLY A C 1
ATOM 846 O O . GLY A 1 110 ? -6.018 14.307 4.998 1.00 83.75 110 GLY A O 1
ATOM 847 N N . ALA A 1 111 ? -7.498 12.742 4.384 1.00 84.75 111 ALA A N 1
ATOM 848 C CA . ALA A 1 111 ? -6.795 11.651 5.053 1.00 84.75 111 ALA A CA 1
ATOM 849 C C . ALA A 1 111 ? -5.405 11.427 4.447 1.00 84.75 111 ALA A C 1
ATOM 851 O O . ALA A 1 111 ? -5.230 11.484 3.228 1.00 84.75 111 ALA A O 1
ATOM 852 N N . ILE A 1 112 ? -4.426 11.130 5.303 1.00 88.06 112 ILE A N 1
ATOM 853 C CA . ILE A 1 112 ? -3.040 10.866 4.905 1.00 88.06 112 ILE A CA 1
ATOM 854 C C . ILE A 1 112 ? -2.662 9.459 5.342 1.00 88.06 112 ILE A C 1
ATOM 856 O O . ILE A 1 112 ? -2.734 9.116 6.524 1.00 88.06 112 ILE A O 1
ATOM 860 N N . TYR A 1 113 ? -2.187 8.670 4.388 1.00 88.62 113 TYR A N 1
ATOM 861 C CA . TYR A 1 113 ? -1.680 7.323 4.593 1.00 88.62 113 TYR A CA 1
ATOM 862 C C . TYR A 1 113 ? -0.213 7.253 4.223 1.00 88.62 113 TYR A C 1
ATOM 864 O O . TYR A 1 113 ? 0.201 7.808 3.208 1.00 88.62 113 TYR A O 1
ATOM 872 N N . GLN A 1 114 ? 0.552 6.495 4.994 1.00 92.00 114 GLN A N 1
ATOM 873 C CA . GLN A 1 114 ? 1.907 6.125 4.624 1.00 92.00 114 GLN A CA 1
ATOM 874 C C . GLN A 1 114 ? 1.958 4.629 4.353 1.00 92.00 114 GLN A C 1
ATOM 876 O O . GLN A 1 114 ? 1.402 3.826 5.102 1.00 92.00 114 GLN A O 1
ATOM 881 N N . LEU A 1 115 ? 2.646 4.261 3.285 1.00 93.19 115 LEU A N 1
ATOM 882 C CA . LEU A 1 115 ? 2.977 2.897 2.933 1.00 93.19 115 LEU A CA 1
ATOM 883 C C . LEU A 1 115 ? 4.495 2.771 3.011 1.00 93.19 115 LEU A C 1
ATOM 885 O O . LEU A 1 115 ? 5.217 3.568 2.411 1.00 93.19 115 LEU A O 1
ATOM 889 N N . THR A 1 116 ? 4.981 1.754 3.709 1.00 94.31 116 THR A N 1
ATOM 890 C CA . THR A 1 116 ? 6.406 1.424 3.771 1.00 94.31 116 THR A CA 1
ATOM 891 C C . THR A 1 116 ? 6.569 -0.066 3.563 1.00 94.31 116 THR A C 1
ATOM 893 O O . THR A 1 116 ? 5.871 -0.874 4.175 1.00 94.31 116 THR A O 1
ATOM 896 N N . GLY A 1 117 ? 7.487 -0.454 2.690 1.00 94.12 117 GLY A N 1
ATOM 897 C CA . GLY A 1 117 ? 7.666 -1.848 2.347 1.00 94.12 117 GLY A CA 1
ATOM 898 C C . GLY A 1 117 ? 8.833 -2.094 1.416 1.00 94.12 117 GLY A C 1
ATOM 899 O O . GLY A 1 117 ? 9.795 -1.330 1.347 1.00 94.12 117 GLY A O 1
ATOM 900 N N . TRP A 1 118 ? 8.713 -3.202 0.701 1.00 92.56 118 TRP A N 1
ATOM 901 C CA . TRP A 1 118 ? 9.748 -3.734 -0.160 1.00 92.56 118 TRP A CA 1
ATOM 902 C C . TRP A 1 118 ? 9.156 -4.109 -1.513 1.00 92.56 118 TRP A C 1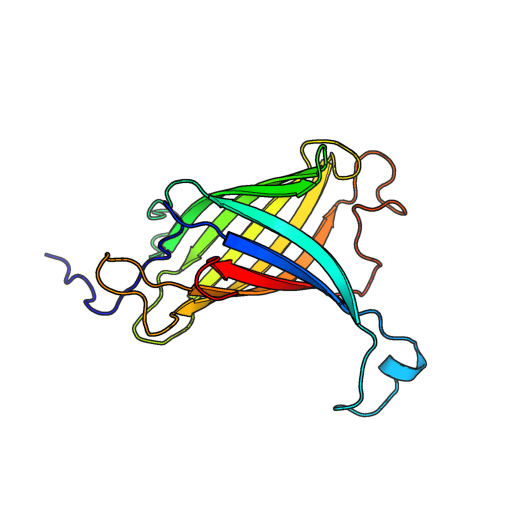
ATOM 904 O O . TRP A 1 118 ? 8.114 -4.765 -1.583 1.00 92.56 118 TRP A O 1
ATOM 914 N N . ALA A 1 119 ? 9.837 -3.704 -2.579 1.00 89.69 119 ALA A N 1
ATOM 915 C CA . ALA A 1 119 ? 9.598 -4.161 -3.936 1.00 89.69 119 ALA A CA 1
ATOM 916 C C . ALA A 1 119 ? 10.446 -5.409 -4.203 1.00 89.69 119 ALA A C 1
ATOM 918 O O . ALA A 1 119 ? 11.665 -5.393 -4.036 1.00 89.69 119 ALA A O 1
ATOM 919 N N . PHE A 1 120 ? 9.796 -6.487 -4.625 1.00 87.50 120 PHE A N 1
ATOM 920 C CA . PHE A 1 120 ? 10.419 -7.767 -4.938 1.00 87.50 120 PHE A CA 1
ATOM 921 C C . PHE A 1 120 ? 10.390 -7.995 -6.447 1.00 87.50 120 PHE A C 1
ATOM 923 O O . PHE A 1 120 ? 9.311 -7.881 -7.037 1.00 87.50 120 PHE A O 1
ATOM 930 N N . PRO A 1 121 ? 11.518 -8.362 -7.078 1.00 81.06 121 PRO A N 1
ATOM 931 C CA . PRO A 1 121 ? 11.512 -8.754 -8.476 1.00 81.06 121 PRO A CA 1
ATOM 932 C C . PRO A 1 121 ? 10.808 -10.109 -8.616 1.00 81.06 121 PRO A C 1
ATOM 934 O O . PRO A 1 121 ? 11.145 -11.066 -7.920 1.00 81.06 121 PRO A O 1
ATOM 937 N N . ILE A 1 122 ? 9.845 -10.203 -9.529 1.00 75.62 122 ILE A N 1
ATOM 938 C CA . ILE A 1 122 ? 9.214 -11.468 -9.905 1.00 75.62 122 ILE A CA 1
ATOM 939 C C . ILE A 1 122 ? 9.961 -12.002 -11.129 1.00 75.62 122 ILE A C 1
ATOM 941 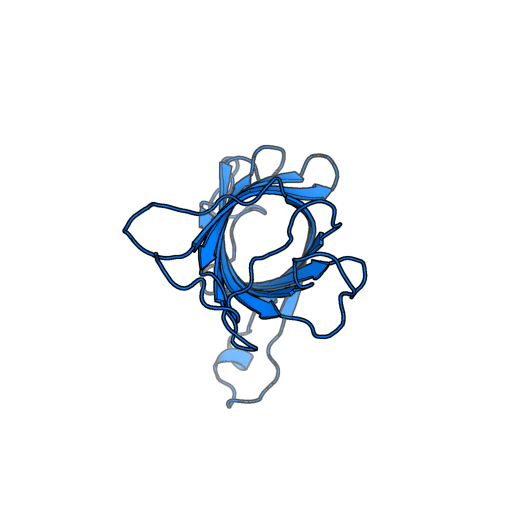O O . ILE A 1 122 ? 10.050 -11.337 -12.165 1.00 75.62 122 ILE A O 1
ATOM 945 N N . GLU A 1 123 ? 10.528 -13.200 -11.003 1.00 60.34 123 GLU A N 1
ATOM 946 C CA . GLU A 1 123 ? 11.103 -13.927 -12.134 1.00 60.34 123 GLU A CA 1
ATOM 947 C C . GLU A 1 123 ? 9.969 -14.225 -13.129 1.00 60.34 123 GLU A C 1
ATOM 949 O O . GLU A 1 123 ? 8.954 -14.778 -12.716 1.00 60.34 123 GLU A O 1
ATOM 954 N N . ASN A 1 124 ? 10.134 -13.840 -14.405 1.00 53.34 124 ASN A N 1
ATOM 955 C CA . ASN A 1 124 ? 9.312 -14.206 -15.585 1.00 53.34 124 ASN A CA 1
ATOM 956 C C . ASN A 1 124 ? 8.570 -13.094 -16.353 1.00 53.34 124 ASN A C 1
ATOM 958 O O . ASN A 1 124 ? 7.777 -13.431 -17.230 1.00 53.34 124 ASN A O 1
ATOM 962 N N . PHE A 1 125 ? 8.839 -11.797 -16.162 1.00 51.69 125 PHE A N 1
ATOM 963 C CA . PHE A 1 125 ? 8.363 -10.822 -17.162 1.00 51.69 125 PHE A CA 1
ATOM 964 C C . PHE A 1 125 ? 9.333 -10.723 -18.345 1.00 51.69 125 PHE A C 1
ATOM 966 O O . PHE A 1 125 ? 10.452 -10.224 -18.231 1.00 51.69 125 PHE A O 1
ATOM 973 N N . LEU A 1 126 ? 8.901 -11.283 -19.473 1.00 42.94 126 LEU A N 1
ATOM 974 C CA . LEU A 1 126 ? 9.636 -11.368 -20.728 1.00 42.94 126 LEU A CA 1
ATOM 975 C C . LEU A 1 126 ? 9.856 -9.969 -21.341 1.00 42.94 126 LEU A C 1
ATOM 977 O O . LEU A 1 126 ? 8.909 -9.252 -21.641 1.00 42.94 126 LEU A O 1
ATOM 981 N N . ASN A 1 127 ? 11.120 -9.654 -21.631 1.00 43.94 127 ASN A N 1
ATOM 982 C CA . ASN A 1 127 ? 11.559 -8.830 -22.767 1.00 43.94 127 ASN A CA 1
ATOM 983 C C . ASN A 1 127 ? 11.344 -7.302 -22.793 1.00 43.94 127 ASN A C 1
ATOM 985 O O . ASN A 1 127 ? 11.556 -6.717 -23.854 1.00 43.94 127 ASN A O 1
ATOM 989 N N . THR A 1 128 ? 11.055 -6.605 -21.691 1.00 43.47 128 THR A N 1
ATOM 990 C CA . THR A 1 128 ? 10.932 -5.128 -21.754 1.00 43.47 128 THR A CA 1
ATOM 991 C C . THR A 1 128 ? 11.593 -4.380 -20.603 1.00 43.47 128 THR A C 1
ATOM 993 O O . THR A 1 128 ? 10.904 -3.649 -19.916 1.00 43.47 128 THR A O 1
ATOM 996 N N . GLY A 1 129 ? 12.904 -4.529 -20.371 1.00 50.53 129 GLY A N 1
ATOM 997 C CA . GLY A 1 129 ? 13.727 -3.595 -19.561 1.00 50.53 129 GLY A CA 1
ATOM 998 C C . GLY A 1 129 ? 13.341 -3.344 -18.085 1.00 50.53 129 GLY A C 1
ATOM 999 O O . GLY A 1 129 ? 14.143 -2.803 -17.332 1.00 50.53 129 GLY A O 1
ATOM 1000 N N . GLY A 1 130 ? 12.160 -3.770 -17.650 1.00 53.19 130 GLY A N 1
ATOM 1001 C CA . GLY A 1 130 ? 11.560 -3.604 -16.342 1.00 53.19 130 GLY A CA 1
ATOM 1002 C C . GLY A 1 130 ? 11.075 -4.962 -15.861 1.00 53.19 130 GLY A C 1
ATOM 1003 O O . GLY A 1 130 ? 10.574 -5.784 -16.631 1.00 53.19 130 GLY A O 1
ATOM 1004 N N . ARG A 1 131 ? 11.286 -5.229 -14.576 1.00 60.66 131 ARG A N 1
ATOM 1005 C CA . ARG A 1 131 ? 10.845 -6.474 -13.949 1.00 60.66 131 ARG A CA 1
ATOM 1006 C C . ARG A 1 131 ? 9.416 -6.283 -13.454 1.00 60.66 131 ARG A C 1
ATOM 1008 O O . ARG A 1 131 ? 9.102 -5.237 -12.890 1.00 60.66 131 ARG A O 1
ATOM 1015 N N . SER A 1 132 ? 8.562 -7.288 -13.643 1.00 61.66 132 SER A N 1
ATOM 1016 C CA . SER A 1 132 ? 7.317 -7.361 -12.871 1.00 61.66 132 SER A CA 1
ATOM 1017 C C . SER A 1 132 ? 7.673 -7.489 -11.396 1.00 61.66 132 SER A C 1
ATOM 1019 O O . SER A 1 132 ? 8.689 -8.102 -11.052 1.00 61.66 132 SER A O 1
ATOM 1021 N N . MET A 1 133 ? 6.879 -6.870 -10.529 1.00 76.44 133 MET A N 1
ATOM 1022 C CA . MET A 1 133 ? 7.177 -6.816 -9.104 1.00 76.44 133 MET A CA 1
ATOM 1023 C C . MET A 1 133 ? 5.963 -7.156 -8.263 1.00 76.44 133 MET A C 1
ATOM 1025 O O . MET A 1 133 ? 4.817 -6.963 -8.661 1.00 76.44 133 MET A O 1
ATOM 1029 N N . SER A 1 134 ? 6.240 -7.622 -7.053 1.00 87.44 134 SER A N 1
ATOM 1030 C CA . SER A 1 134 ? 5.290 -7.571 -5.950 1.00 87.44 134 SER A CA 1
ATOM 1031 C C . SER A 1 134 ? 5.835 -6.568 -4.953 1.00 87.44 134 SER A C 1
ATOM 1033 O O . SER A 1 134 ? 6.998 -6.658 -4.573 1.00 87.44 134 SER A O 1
ATOM 1035 N N . ILE A 1 135 ? 5.015 -5.619 -4.526 1.00 91.69 135 ILE A N 1
ATOM 1036 C CA . ILE A 1 135 ? 5.365 -4.705 -3.442 1.00 91.69 135 ILE A CA 1
ATOM 1037 C C . ILE A 1 135 ? 4.558 -5.131 -2.233 1.00 91.69 135 ILE A C 1
ATOM 1039 O O . ILE A 1 135 ? 3.350 -5.339 -2.338 1.00 91.69 135 ILE A O 1
ATOM 1043 N N . ARG A 1 136 ? 5.225 -5.304 -1.096 1.00 94.25 136 ARG A N 1
ATOM 1044 C CA . ARG A 1 136 ? 4.588 -5.738 0.148 1.00 94.25 136 ARG A CA 1
ATOM 1045 C C . ARG A 1 136 ? 5.120 -4.928 1.305 1.00 94.25 136 ARG A C 1
ATOM 1047 O O . ARG A 1 136 ? 6.309 -4.616 1.344 1.00 94.25 136 ARG A O 1
ATOM 1054 N N . GLY A 1 137 ? 4.261 -4.631 2.262 1.00 94.12 137 GLY A N 1
ATOM 1055 C CA . GLY A 1 137 ? 4.682 -3.872 3.424 1.00 94.12 137 GLY A CA 1
ATOM 1056 C C . GLY A 1 137 ? 3.547 -3.552 4.367 1.00 94.12 137 GLY A C 1
ATOM 1057 O O . GLY A 1 137 ? 2.517 -4.230 4.380 1.00 94.12 137 GLY A O 1
ATOM 1058 N N . SER A 1 138 ? 3.767 -2.495 5.132 1.00 92.12 138 SER A N 1
ATOM 1059 C CA . SER A 1 138 ? 2.829 -1.969 6.103 1.00 92.12 138 SER A CA 1
ATOM 1060 C C . SER A 1 138 ? 2.239 -0.655 5.616 1.00 92.12 138 SER A C 1
ATOM 1062 O O . SER A 1 138 ? 2.919 0.156 4.988 1.00 92.12 138 SER A O 1
ATOM 1064 N N . VAL A 1 139 ? 0.964 -0.447 5.911 1.00 89.50 139 VAL A N 1
ATOM 1065 C CA . VAL A 1 139 ? 0.265 0.819 5.709 1.00 89.50 139 VAL A CA 1
ATOM 1066 C C . VAL A 1 139 ? -0.190 1.338 7.066 1.00 89.50 139 VAL A C 1
ATOM 1068 O O . VAL A 1 139 ? -0.581 0.548 7.927 1.00 89.50 139 VAL A O 1
ATOM 1071 N N . TRP A 1 140 ? -0.132 2.652 7.260 1.00 85.44 140 TRP A N 1
ATOM 1072 C CA . TRP A 1 140 ? -0.674 3.322 8.436 1.00 85.44 140 TRP A CA 1
ATOM 1073 C C . TRP A 1 140 ? -1.391 4.619 8.064 1.00 85.44 140 TRP A C 1
ATOM 1075 O O . TRP A 1 140 ? -0.995 5.313 7.128 1.00 85.44 140 TRP A O 1
ATOM 1085 N N . ALA A 1 141 ? -2.452 4.951 8.801 1.00 81.69 141 ALA A N 1
ATOM 1086 C CA . ALA A 1 141 ? -3.082 6.265 8.719 1.00 81.69 141 ALA A CA 1
ATOM 1087 C C . ALA A 1 141 ? -2.300 7.249 9.601 1.00 81.69 141 ALA A C 1
ATOM 1089 O O . ALA A 1 141 ? -2.176 7.039 10.805 1.00 81.69 141 ALA A O 1
ATOM 1090 N N . VAL A 1 142 ? -1.754 8.300 8.994 1.00 80.12 142 VAL A N 1
ATOM 1091 C CA . VAL A 1 142 ? -1.055 9.397 9.683 1.00 80.12 142 VAL A CA 1
ATOM 1092 C C . VAL A 1 142 ? -2.049 10.474 10.114 1.00 80.12 142 VAL A C 1
ATOM 1094 O O . VAL A 1 142 ? -1.899 11.073 11.175 1.00 80.12 142 VAL A O 1
ATOM 1097 N N . HIS A 1 143 ? -3.068 10.712 9.288 1.00 73.44 143 HIS A N 1
ATOM 1098 C CA . HIS A 1 143 ? -4.117 11.693 9.532 1.00 73.44 143 HIS A CA 1
ATOM 1099 C C . HIS A 1 143 ? -5.462 11.139 9.052 1.00 73.44 143 HIS A C 1
ATOM 1101 O O . HIS A 1 143 ? -5.533 10.568 7.962 1.00 73.44 143 HIS A O 1
ATOM 1107 N N . GLY A 1 144 ? -6.506 11.282 9.873 1.00 67.00 144 GLY A N 1
ATOM 1108 C CA . GLY A 1 144 ? -7.875 10.904 9.513 1.00 67.00 144 GLY A CA 1
ATOM 1109 C C . GLY A 1 144 ? -8.506 11.872 8.501 1.00 67.00 144 GLY A C 1
ATOM 1110 O O . GLY A 1 144 ? -7.875 12.851 8.115 1.00 67.00 144 GLY A O 1
ATOM 1111 N N . PRO A 1 145 ? -9.738 11.613 8.038 1.00 64.12 145 PRO A N 1
ATOM 1112 C CA . PRO A 1 145 ? -10.402 12.474 7.071 1.00 64.12 145 PRO A CA 1
ATOM 1113 C C . PRO A 1 145 ? -10.915 13.750 7.751 1.00 64.12 145 PRO A C 1
ATOM 1115 O O . PRO A 1 145 ? -11.303 13.719 8.924 1.00 64.12 145 PRO A O 1
ATOM 1118 N N . ASP A 1 146 ? -11.007 14.844 6.990 1.00 55.50 146 ASP A N 1
ATOM 1119 C CA . ASP A 1 146 ? -11.418 16.169 7.493 1.00 55.50 146 ASP A CA 1
ATOM 1120 C C . ASP A 1 146 ? -12.817 16.162 8.134 1.00 55.50 146 ASP A C 1
ATOM 1122 O O . ASP A 1 146 ? -13.162 17.043 8.921 1.00 55.50 146 ASP A O 1
ATOM 1126 N N . SER A 1 147 ? -13.652 15.174 7.792 1.00 51.50 147 SER A N 1
ATOM 1127 C CA . SER A 1 147 ? -15.021 15.081 8.286 1.00 51.50 147 SER A CA 1
ATOM 1128 C C . SER A 1 147 ? -15.105 14.688 9.759 1.00 51.50 147 SER A C 1
ATOM 1130 O O . SER A 1 147 ? -15.958 15.248 10.443 1.00 51.50 147 SER A O 1
ATOM 1132 N N . LYS A 1 148 ? -14.256 13.754 10.233 1.00 52.00 148 LYS A N 1
ATOM 1133 C CA . LYS A 1 148 ? -14.092 13.337 11.645 1.00 52.00 148 LYS A CA 1
ATOM 1134 C C . LYS A 1 148 ? -12.790 12.521 11.821 1.00 52.00 148 LYS A C 1
ATOM 1136 O O . LYS A 1 148 ? -12.823 11.296 11.649 1.00 52.00 148 LYS A O 1
ATOM 1141 N N . PRO A 1 149 ? -11.663 13.147 12.196 1.00 48.59 149 PRO A N 1
ATOM 1142 C CA . PRO A 1 149 ? -10.355 12.483 12.218 1.00 48.59 149 PRO A CA 1
ATOM 1143 C C . PRO A 1 149 ? -10.241 11.335 13.238 1.00 48.59 149 PRO A C 1
ATOM 1145 O O . PRO A 1 149 ? -9.363 10.485 13.094 1.00 48.59 149 PRO A O 1
ATOM 1148 N N . ASP A 1 150 ? -11.151 11.270 14.215 1.00 43.84 150 ASP A N 1
ATOM 1149 C CA . ASP A 1 150 ? -11.057 10.372 15.374 1.00 43.84 150 ASP A CA 1
ATOM 1150 C C . ASP A 1 150 ? -11.933 9.107 15.259 1.00 43.84 150 ASP A C 1
ATOM 1152 O O . ASP A 1 150 ? -11.810 8.198 16.080 1.00 43.84 150 ASP A O 1
ATOM 1156 N N . VAL A 1 151 ? -12.863 9.053 14.291 1.00 44.47 151 VAL A N 1
ATOM 1157 C CA . VAL A 1 151 ? -13.957 8.052 14.290 1.00 44.47 151 VAL A CA 1
ATOM 1158 C C . VAL A 1 151 ? -14.467 7.595 12.917 1.00 44.47 151 VAL A C 1
ATOM 1160 O O . VAL A 1 151 ? -15.098 6.540 12.863 1.00 44.47 151 VAL A O 1
ATOM 1163 N N . ASP A 1 152 ? -14.210 8.308 11.814 1.00 48.22 152 ASP A N 1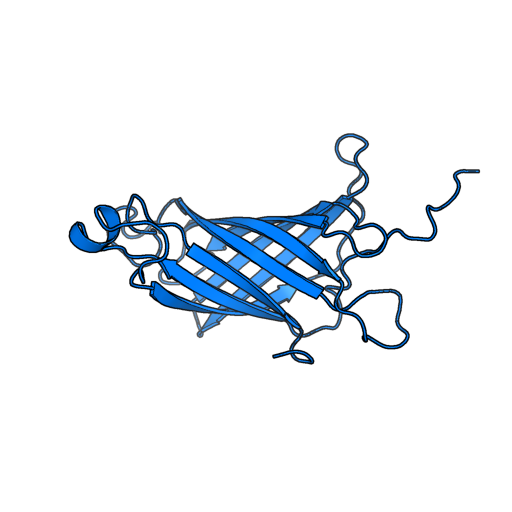
ATOM 1164 C CA . ASP A 1 152 ? -14.750 7.924 10.498 1.00 48.22 152 ASP A CA 1
ATOM 1165 C C . ASP A 1 152 ? -13.710 7.238 9.592 1.00 48.22 152 ASP A C 1
ATOM 1167 O O . ASP A 1 152 ? -12.495 7.399 9.746 1.00 48.22 152 ASP A O 1
ATOM 1171 N N . LEU A 1 153 ? -14.220 6.431 8.646 1.00 44.47 153 LEU A N 1
ATOM 1172 C CA . LEU A 1 153 ? -13.459 5.690 7.633 1.00 44.47 153 LEU A CA 1
ATOM 1173 C C . LEU A 1 153 ? -12.446 6.607 6.946 1.00 44.47 153 LEU A C 1
ATOM 1175 O O . LEU A 1 153 ? -12.771 7.381 6.054 1.00 44.47 153 LEU A O 1
ATOM 1179 N N . GLY A 1 154 ? -11.212 6.486 7.407 1.00 50.72 154 GLY A N 1
ATOM 1180 C CA . GLY A 1 154 ? -10.123 7.370 7.052 1.00 50.72 154 GLY A CA 1
ATOM 1181 C C . GLY A 1 154 ? -8.963 7.238 8.047 1.00 50.72 154 GLY A C 1
ATOM 1182 O O . GLY A 1 154 ? -7.805 7.282 7.648 1.00 50.72 154 GLY A O 1
ATOM 1183 N N . GLY A 1 155 ? -9.276 6.939 9.315 1.00 57.56 155 GLY A N 1
ATOM 1184 C CA . GLY A 1 155 ? -8.313 6.561 10.353 1.00 57.56 155 GLY A CA 1
ATOM 1185 C C . GLY A 1 155 ? -8.218 5.046 10.567 1.00 57.56 155 GLY A C 1
ATOM 1186 O O . GLY A 1 155 ? -9.224 4.335 10.606 1.00 57.56 155 GLY A O 1
ATOM 1187 N N . MET A 1 156 ? -6.997 4.536 10.715 1.00 59.41 156 MET A N 1
ATOM 1188 C CA . MET A 1 156 ? -6.761 3.226 11.321 1.00 59.41 156 MET A CA 1
ATOM 1189 C C . MET A 1 156 ? -7.071 3.304 12.820 1.00 59.41 156 MET A C 1
ATOM 1191 O O . MET A 1 156 ? -6.665 4.286 13.444 1.00 59.41 156 MET A O 1
ATOM 1195 N N . PRO A 1 157 ? -7.735 2.302 13.429 1.00 54.59 157 PRO A N 1
ATOM 1196 C CA . PRO A 1 157 ? -7.834 2.246 14.881 1.00 54.59 157 PRO A CA 1
ATOM 1197 C C . PRO A 1 157 ? -6.437 2.325 15.510 1.00 54.59 157 PRO A C 1
ATOM 1199 O O . PRO A 1 157 ? -5.479 1.738 14.994 1.00 54.59 157 PRO A O 1
ATOM 1202 N N . ILE A 1 158 ? -6.316 3.057 16.617 1.00 51.38 158 ILE A N 1
ATOM 1203 C CA . ILE A 1 158 ? -5.048 3.204 17.341 1.00 51.38 158 ILE A CA 1
ATOM 1204 C C . ILE A 1 158 ? -4.484 1.811 17.663 1.00 51.38 158 ILE A C 1
ATOM 1206 O O . ILE A 1 158 ? -5.208 0.942 18.143 1.00 51.38 158 ILE A O 1
ATOM 1210 N N . GLY A 1 159 ? -3.196 1.596 17.373 1.00 50.34 159 GLY A N 1
ATOM 1211 C CA . GLY A 1 159 ? -2.510 0.320 17.616 1.00 50.34 159 GLY A CA 1
ATOM 1212 C C . GLY A 1 159 ? -2.661 -0.730 16.509 1.00 50.34 159 GLY A C 1
ATOM 1213 O O . GLY A 1 159 ? -2.149 -1.836 16.659 1.00 50.34 159 GLY A O 1
ATOM 1214 N N . THR A 1 160 ? -3.318 -0.405 15.392 1.00 60.81 160 THR A N 1
ATOM 1215 C CA . THR A 1 160 ? -3.435 -1.319 14.246 1.00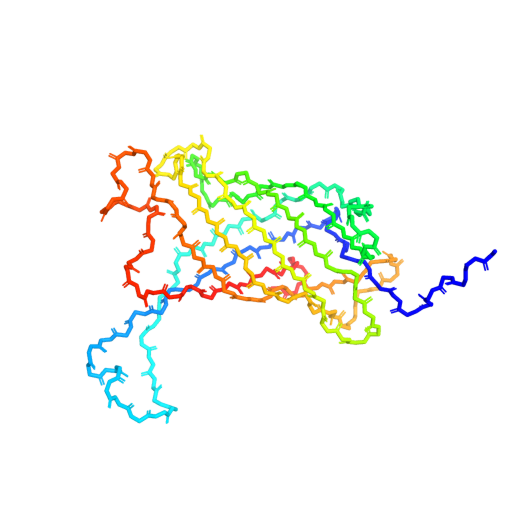 60.81 160 THR A CA 1
ATOM 1216 C C . THR A 1 160 ? -2.365 -1.042 13.195 1.00 60.81 160 THR A C 1
ATOM 1218 O O . THR A 1 160 ? -2.038 0.105 12.895 1.00 60.81 160 THR A O 1
ATOM 1221 N N . VAL A 1 161 ? -1.815 -2.113 12.624 1.00 66.44 161 VAL A N 1
ATOM 1222 C CA . VAL A 1 161 ? -0.933 -2.057 11.455 1.00 66.44 161 VAL A CA 1
ATOM 1223 C C . VAL A 1 161 ? -1.670 -2.731 10.313 1.00 66.44 161 VAL A C 1
ATOM 1225 O O . VAL A 1 161 ? -2.127 -3.870 10.442 1.00 66.44 161 VAL A O 1
ATOM 1228 N N . GLY A 1 162 ? -1.811 -2.029 9.191 1.00 81.00 162 GLY A N 1
ATOM 1229 C CA . GLY A 1 162 ? -2.290 -2.665 7.976 1.00 81.00 162 GLY A CA 1
ATOM 1230 C C . GLY A 1 162 ? -1.133 -3.319 7.244 1.00 81.00 162 GLY A C 1
ATOM 1231 O O . GLY A 1 162 ? -0.046 -2.755 7.189 1.00 81.00 162 GLY A O 1
ATOM 1232 N N . THR A 1 163 ? -1.362 -4.478 6.642 1.00 90.38 163 THR A N 1
ATOM 1233 C CA . THR A 1 163 ? -0.459 -5.023 5.624 1.00 90.38 163 THR A CA 1
ATOM 1234 C C . THR A 1 163 ? -1.002 -4.642 4.258 1.00 90.38 163 THR A C 1
ATOM 1236 O O . THR A 1 163 ? -2.218 -4.519 4.087 1.00 90.38 163 THR A O 1
ATOM 1239 N N . PHE A 1 164 ? -0.130 -4.444 3.277 1.00 91.94 164 PHE A N 1
ATOM 1240 C CA . PHE A 1 164 ? -0.557 -4.238 1.902 1.00 91.94 164 PHE A CA 1
ATOM 1241 C C . PHE A 1 164 ? 0.238 -5.091 0.923 1.00 91.94 164 PHE A C 1
ATOM 1243 O O . PHE A 1 164 ? 1.370 -5.509 1.182 1.00 91.94 164 PHE A O 1
ATOM 1250 N N . VAL A 1 165 ? -0.379 -5.303 -0.233 1.00 93.69 165 VAL A N 1
ATOM 1251 C CA . VAL A 1 165 ? 0.246 -5.867 -1.418 1.00 93.69 165 VAL A CA 1
ATOM 1252 C C . VAL A 1 165 ? -0.142 -5.037 -2.639 1.00 93.69 165 VAL A C 1
ATOM 1254 O O . VAL A 1 165 ? -1.309 -4.682 -2.812 1.00 93.69 165 VAL A O 1
ATOM 1257 N N . ILE A 1 166 ? 0.846 -4.736 -3.480 1.00 91.38 166 ILE A N 1
ATOM 1258 C CA . ILE A 1 166 ? 0.665 -4.187 -4.823 1.00 91.38 166 ILE A CA 1
ATOM 1259 C C . ILE A 1 166 ? 1.262 -5.185 -5.808 1.00 91.38 166 ILE A C 1
ATOM 1261 O O . ILE A 1 166 ? 2.419 -5.586 -5.666 1.00 91.38 166 ILE A O 1
ATOM 1265 N N . VAL A 1 167 ? 0.473 -5.618 -6.784 1.00 89.19 167 VAL A N 1
ATOM 1266 C CA . VAL A 1 167 ? 0.888 -6.597 -7.801 1.00 89.19 167 VAL A CA 1
ATOM 1267 C C . VAL A 1 167 ? 0.346 -6.207 -9.164 1.00 89.19 167 VAL A C 1
ATOM 1269 O O . VAL A 1 167 ? -0.740 -5.633 -9.257 1.00 89.19 167 VAL A O 1
ATOM 1272 N N . SER A 1 168 ? 1.092 -6.525 -10.218 1.00 81.38 168 SER A N 1
ATOM 1273 C CA . SER A 1 168 ? 0.618 -6.344 -11.586 1.00 81.38 168 SER A CA 1
ATOM 1274 C C . SER A 1 168 ? -0.487 -7.358 -11.909 1.00 81.38 168 SER A C 1
ATOM 1276 O O . SER A 1 168 ? -0.486 -8.495 -11.431 1.00 81.38 168 SER A O 1
ATOM 1278 N N . ARG A 1 169 ? -1.456 -6.957 -12.738 1.00 69.31 169 ARG A N 1
ATOM 1279 C CA . ARG A 1 169 ? -2.631 -7.764 -13.120 1.00 69.31 169 ARG A CA 1
ATOM 1280 C C . ARG A 1 169 ? -2.281 -9.101 -13.772 1.00 69.31 169 ARG A C 1
ATOM 1282 O O . ARG A 1 169 ? -3.058 -10.038 -13.661 1.00 69.31 169 ARG A O 1
ATOM 1289 N N . GLY A 1 170 ? -1.114 -9.208 -14.406 1.00 61.38 170 GLY A N 1
ATOM 1290 C CA . GLY A 1 170 ? -0.612 -10.465 -14.971 1.00 61.38 170 GLY A CA 1
ATOM 1291 C C . GLY A 1 170 ? -0.159 -11.503 -13.933 1.00 61.38 170 GLY A C 1
ATOM 1292 O O . GLY A 1 170 ? 0.240 -12.594 -14.326 1.00 61.38 170 GLY A O 1
ATOM 1293 N N . TYR A 1 171 ? -0.187 -11.167 -12.638 1.00 57.09 171 TYR A N 1
ATOM 1294 C CA . TYR A 1 171 ? 0.291 -12.008 -11.534 1.00 57.09 171 TYR A CA 1
ATOM 1295 C C . TYR A 1 171 ? -0.767 -12.261 -10.436 1.00 57.09 171 TYR A C 1
ATOM 1297 O O . TYR A 1 171 ? -0.475 -12.954 -9.461 1.00 57.09 171 TYR A O 1
ATOM 1305 N N . ALA A 1 172 ? -1.966 -11.678 -10.553 1.00 47.94 172 ALA A N 1
ATOM 1306 C CA . ALA A 1 172 ? -3.029 -11.770 -9.545 1.00 47.94 172 ALA A CA 1
ATOM 1307 C C . ALA A 1 172 ? -3.880 -13.044 -9.663 1.00 47.94 172 ALA A C 1
ATOM 1309 O O . ALA A 1 172 ? -4.154 -13.472 -10.806 1.00 47.94 172 ALA A O 1
#

Foldseek 3Di:
DDPPQPFWADAPLPPFKKKKWKKKFDADPVRVPDDPPDDTDIDTQFIWIWHWDDWDFDPPPVAGWTKTWTKTGGDPFWIWTKIKIWHTDGHQDWTKIKMWTATCGDQQHRWIKIWTWTWGFDPDDPDDRHGFTKTKGKMATPFAHPVDGQDGSRHDPPPMIMIMIMGTPVVD

Radius of gyration: 17.52 Å; chains: 1; bounding box: 49×34×48 Å

Secondary structure (DSSP, 8-state):
-----TTEE-B--TT--EEEEEEEE---HHHHHSPTT----EEEEEEEEEEE---EEE-GGG--EEEEEEEEEEETTEEEEEEEEEEPEETT--EEEEEEEEE-SGGGTT-EEEEEEEEEEPTT--SSSSB-EEEEEEEEEEE--TT-TTTSTTSPPTT--EEEEEEEGGG-

Sequence (172 aa):
MIATDKDSWFPGFEFQDWFYQSYLVLPTPEEVDDLPGKAVTARKWARGEFICGQAFRSTVNDSDGYVLDGRLSFFPGVELSVSVKGALGSGKNPAQFEATGIGVEGPTKGAIYQLTGWAFPIENFLNTGGRSMSIRGSVWAVHGPDSKPDVDLGGMPIGTVGTFVIVSRGYA

pLDDT: mean 78.02, std 16.35, range [30.62, 95.25]